Protein AF-A0A645CZX7-F1 (afdb_monomer)

Mean predicted aligned error: 5.84 Å

Sequence (57 aa):
MLVAGTGIYDYIKYFDKNPDKRYISDGNINTVTIPESESNNIDKNRLGDMKLITYNP

Organism: NCBI:txid1076179

Solvent-accessible surface area (backbone atoms only — not comparable to full-atom values): 3808 Å² total; per-residue (Å²): 136,82,59,80,86,76,32,74,67,49,53,53,58,48,36,73,76,35,53,75,69,65,75,82,81,91,78,55,89,57,54,47,76,46,50,53,90,48,59,86,78,56,66,73,86,76,46,75,90,42,45,80,44,69,46,83,102

pLDDT: mean 87.62, std 8.7, range [50.56, 95.25]

Foldseek 3Di:
DDPPPPDPVNVVVVCVVVVQPPDDDPPDPLEDEDAPVCPVVDDPVPSPSHHYDHDHD

Structure (mmCIF, N/CA/C/O backbone):
data_AF-A0A645CZX7-F1
#
_entry.id   AF-A0A645CZX7-F1
#
loop_
_atom_site.group_PDB
_atom_sit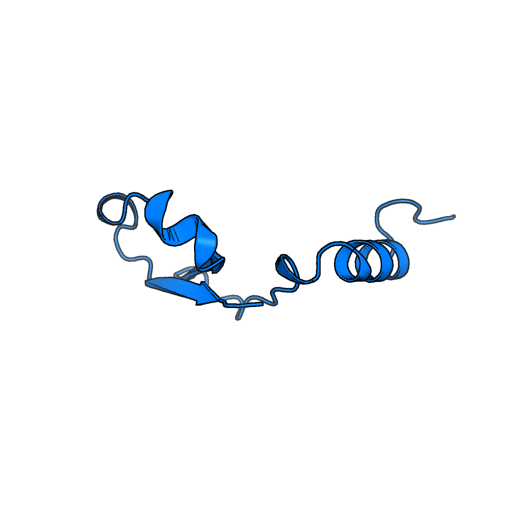e.id
_atom_site.type_symbol
_atom_site.label_atom_id
_atom_site.label_alt_id
_atom_site.label_comp_id
_atom_site.label_asym_id
_atom_site.label_entity_id
_atom_site.label_seq_id
_atom_site.pdbx_PDB_ins_code
_atom_site.Cartn_x
_atom_site.Cartn_y
_atom_site.Cartn_z
_atom_site.occupancy
_atom_site.B_iso_or_equiv
_atom_site.auth_seq_id
_atom_site.auth_comp_id
_atom_site.auth_asym_id
_atom_site.auth_atom_id
_atom_site.pdbx_PDB_model_num
ATOM 1 N N . MET A 1 1 ? 8.209 -8.831 -29.631 1.00 50.56 1 MET A N 1
ATOM 2 C CA . MET A 1 1 ? 7.070 -8.212 -28.919 1.00 50.56 1 MET A CA 1
ATOM 3 C C . MET A 1 1 ? 7.632 -7.512 -27.695 1.00 50.56 1 MET A C 1
ATOM 5 O O . MET A 1 1 ? 8.146 -8.194 -26.821 1.00 50.56 1 MET A O 1
ATOM 9 N N . LEU A 1 2 ? 7.645 -6.180 -27.674 1.00 60.44 2 LEU A N 1
ATOM 10 C CA . LEU A 1 2 ? 8.086 -5.413 -26.508 1.00 60.44 2 LEU A CA 1
ATOM 11 C C . LEU A 1 2 ? 6.838 -5.129 -25.670 1.00 60.44 2 LEU A C 1
ATOM 13 O O . LEU A 1 2 ? 5.930 -4.458 -26.147 1.00 60.44 2 LEU A O 1
ATOM 17 N N . VAL A 1 3 ? 6.776 -5.681 -24.461 1.00 63.62 3 VAL A N 1
ATOM 18 C CA . VAL A 1 3 ? 5.691 -5.510 -23.472 1.00 63.62 3 VAL A CA 1
ATOM 19 C C . VAL A 1 3 ? 5.682 -4.099 -22.858 1.00 63.62 3 VAL A C 1
ATOM 21 O O . VAL A 1 3 ? 5.548 -3.936 -21.650 1.00 63.62 3 VAL A O 1
ATOM 24 N N . ALA A 1 4 ? 5.898 -3.074 -23.684 1.00 74.88 4 ALA A N 1
ATOM 25 C CA . ALA A 1 4 ? 6.077 -1.697 -23.249 1.00 74.88 4 ALA A CA 1
ATOM 26 C C . ALA A 1 4 ? 4.842 -1.200 -22.484 1.00 74.88 4 ALA A C 1
ATOM 28 O O . ALA A 1 4 ? 3.735 -1.189 -23.019 1.00 74.88 4 ALA A O 1
ATOM 29 N N . GLY A 1 5 ? 5.054 -0.786 -21.237 1.00 73.56 5 GLY A N 1
ATOM 30 C CA . GLY A 1 5 ? 4.025 -0.246 -20.350 1.00 73.56 5 GLY A CA 1
ATOM 31 C C . GLY A 1 5 ? 3.413 -1.266 -19.388 1.00 73.56 5 GLY A C 1
ATOM 32 O O . GLY A 1 5 ? 2.733 -0.858 -18.452 1.00 73.56 5 GLY A O 1
ATOM 33 N N . THR A 1 6 ? 3.664 -2.566 -19.573 1.00 80.75 6 THR A N 1
ATOM 34 C CA . THR A 1 6 ? 3.154 -3.628 -18.683 1.00 80.75 6 THR A CA 1
ATOM 35 C C . THR A 1 6 ? 4.208 -4.686 -18.346 1.00 80.75 6 THR A C 1
ATOM 37 O O . THR A 1 6 ? 3.885 -5.720 -17.762 1.00 80.75 6 THR A O 1
ATOM 40 N N . GLY A 1 7 ? 5.469 -4.475 -18.735 1.00 86.81 7 GLY A N 1
ATOM 41 C CA . GLY A 1 7 ? 6.569 -5.377 -18.412 1.00 86.81 7 GLY A CA 1
ATOM 42 C C . GLY A 1 7 ? 7.038 -5.211 -16.967 1.00 86.81 7 GLY A C 1
ATOM 43 O O . GLY A 1 7 ? 6.938 -4.132 -16.388 1.00 86.81 7 GLY A O 1
ATOM 44 N N . ILE A 1 8 ? 7.629 -6.260 -16.386 1.00 86.06 8 ILE A N 1
ATOM 45 C CA . ILE A 1 8 ? 8.134 -6.223 -15.001 1.00 86.06 8 ILE A CA 1
ATOM 46 C C . ILE A 1 8 ? 9.128 -5.071 -14.761 1.00 86.06 8 ILE A C 1
ATOM 48 O O . ILE A 1 8 ? 9.109 -4.443 -13.706 1.00 86.06 8 ILE A O 1
ATOM 52 N N . TYR A 1 9 ? 9.948 -4.730 -15.760 1.00 88.94 9 TYR A N 1
ATOM 53 C CA . TYR A 1 9 ? 10.899 -3.618 -15.675 1.00 88.94 9 TYR A CA 1
ATOM 54 C C . TYR A 1 9 ? 10.224 -2.241 -15.653 1.00 88.94 9 TYR A C 1
ATOM 56 O O . TYR A 1 9 ? 10.750 -1.321 -15.026 1.00 88.94 9 TYR A O 1
ATOM 64 N N . ASP A 1 10 ? 9.058 -2.097 -16.286 1.00 88.38 10 ASP A N 1
ATOM 65 C CA . ASP A 1 10 ? 8.281 -0.857 -16.230 1.00 88.38 10 ASP A CA 1
ATOM 66 C C . ASP A 1 10 ? 7.717 -0.646 -14.821 1.00 88.38 10 ASP A C 1
ATOM 68 O O . ASP A 1 10 ? 7.799 0.460 -14.285 1.00 88.38 10 ASP A O 1
ATOM 72 N N . TYR A 1 11 ? 7.244 -1.721 -14.178 1.00 86.19 11 TYR A N 1
ATOM 73 C CA . TYR A 1 11 ? 6.816 -1.695 -12.778 1.00 86.19 11 TYR A CA 1
ATOM 74 C C . TYR A 1 11 ? 7.970 -1.362 -11.829 1.00 86.19 11 TYR A C 1
ATOM 76 O O . TYR A 1 11 ? 7.817 -0.480 -10.987 1.00 86.19 11 TYR A O 1
ATOM 84 N N . ILE A 1 12 ? 9.141 -1.993 -11.989 1.00 88.62 12 ILE A N 1
ATOM 85 C CA . ILE A 1 12 ? 10.329 -1.677 -11.172 1.00 88.62 12 ILE A CA 1
ATOM 86 C C . ILE A 1 12 ? 10.675 -0.185 -11.297 1.00 88.62 12 ILE A C 1
ATOM 88 O O . ILE A 1 12 ? 10.766 0.517 -10.292 1.00 88.62 12 ILE A O 1
ATOM 92 N N . LYS A 1 13 ? 10.759 0.336 -12.528 1.00 90.50 13 LYS A N 1
ATOM 93 C CA . LYS A 1 13 ? 11.058 1.753 -12.785 1.00 90.50 13 LYS A CA 1
ATOM 94 C C . LYS A 1 13 ? 9.988 2.701 -12.231 1.00 90.50 13 LYS A C 1
ATOM 96 O O . LYS A 1 13 ? 10.312 3.804 -11.789 1.00 90.50 13 LYS A O 1
ATOM 101 N N . TYR A 1 14 ? 8.716 2.308 -12.277 1.00 90.50 14 TYR A N 1
ATOM 102 C CA . TYR A 1 14 ? 7.624 3.069 -11.675 1.00 90.50 14 TYR A CA 1
ATOM 103 C C . TYR A 1 14 ? 7.784 3.149 -10.156 1.00 90.50 14 TYR A C 1
ATOM 105 O O . TYR A 1 14 ? 7.724 4.241 -9.590 1.00 90.50 14 TYR A O 1
ATOM 113 N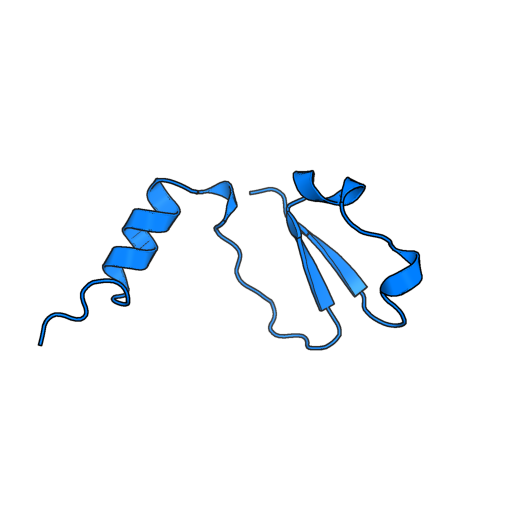 N . PHE A 1 15 ? 8.044 2.016 -9.506 1.00 89.75 15 PHE A N 1
ATOM 114 C CA . PHE A 1 15 ? 8.198 1.943 -8.058 1.00 89.75 15 PHE A CA 1
ATOM 115 C C . PHE A 1 15 ? 9.495 2.580 -7.553 1.00 89.75 15 PHE A C 1
ATOM 117 O O . PHE A 1 15 ? 9.541 3.005 -6.404 1.00 89.75 15 PHE A O 1
ATOM 124 N N . ASP A 1 16 ? 10.546 2.696 -8.368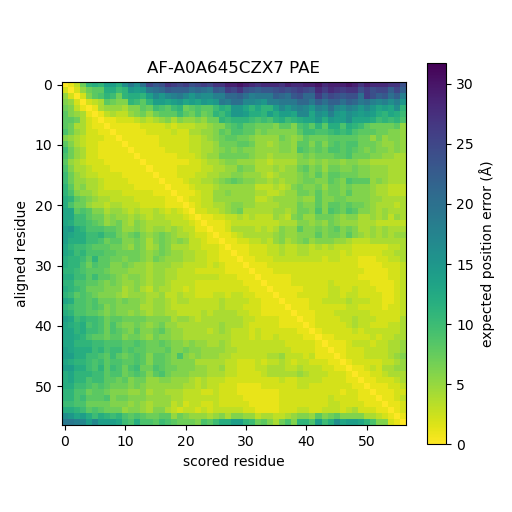 1.00 89.75 16 ASP A N 1
ATOM 125 C CA . ASP A 1 16 ? 11.729 3.523 -8.058 1.00 89.75 16 ASP A CA 1
ATOM 126 C C . ASP A 1 16 ? 11.391 5.010 -7.935 1.00 89.75 16 ASP A C 1
ATOM 128 O O . ASP A 1 16 ? 11.997 5.717 -7.136 1.00 89.75 16 ASP A O 1
ATOM 132 N N . LYS A 1 17 ? 10.391 5.483 -8.684 1.00 92.12 17 LYS A N 1
ATOM 133 C CA . LYS A 1 17 ? 9.915 6.872 -8.609 1.00 92.12 17 LYS A CA 1
ATOM 134 C C . LYS A 1 17 ? 8.774 7.080 -7.613 1.00 92.12 17 LYS A C 1
ATOM 136 O O . LYS A 1 17 ? 8.522 8.217 -7.237 1.00 92.12 17 LYS A O 1
ATOM 141 N N . ASN A 1 18 ? 8.082 6.008 -7.230 1.00 89.88 18 ASN A N 1
ATOM 142 C CA . ASN A 1 18 ? 6.923 6.021 -6.334 1.00 89.88 18 ASN A CA 1
ATOM 143 C C . ASN A 1 18 ? 7.093 4.927 -5.260 1.00 89.88 18 ASN A C 1
ATOM 145 O O . ASN A 1 18 ? 6.368 3.924 -5.287 1.00 89.88 18 ASN A O 1
ATOM 149 N N . PRO A 1 19 ? 8.095 5.039 -4.365 1.00 87.19 19 PRO A N 1
ATOM 150 C CA . PRO A 1 19 ? 8.319 4.043 -3.317 1.00 87.19 19 PRO A CA 1
ATOM 151 C C . PRO A 1 19 ? 7.110 3.919 -2.382 1.00 87.19 19 PRO A C 1
ATOM 153 O O . PRO A 1 19 ? 6.813 2.826 -1.915 1.00 87.19 19 PRO A O 1
ATOM 156 N N . ASP A 1 20 ? 6.345 5.002 -2.236 1.00 84.06 20 ASP A N 1
ATOM 157 C CA . ASP A 1 20 ? 5.094 5.093 -1.488 1.00 84.06 20 ASP A CA 1
ATOM 158 C C . ASP A 1 20 ? 3.980 4.159 -1.978 1.00 84.06 20 ASP A C 1
A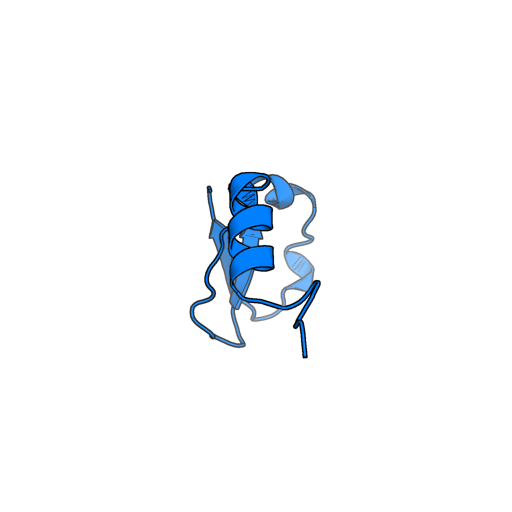TOM 160 O O . ASP A 1 20 ? 3.043 3.821 -1.254 1.00 84.06 20 ASP A O 1
ATOM 164 N N . LYS A 1 21 ? 4.098 3.697 -3.223 1.00 84.12 21 LYS A N 1
ATOM 165 C CA . LYS A 1 21 ? 3.138 2.795 -3.864 1.00 84.12 21 LYS A CA 1
ATOM 166 C C . LYS A 1 21 ? 3.605 1.346 -3.883 1.00 84.12 21 LYS A C 1
ATOM 168 O O . LYS A 1 21 ? 2.915 0.495 -4.444 1.00 84.12 21 LYS A O 1
ATOM 173 N N . ARG A 1 22 ? 4.764 1.045 -3.283 1.00 85.06 22 ARG A N 1
ATOM 174 C CA . ARG A 1 22 ? 5.259 -0.327 -3.118 1.00 85.06 22 ARG A CA 1
ATOM 175 C C . ARG A 1 22 ? 4.459 -1.016 -2.022 1.00 85.06 22 ARG A C 1
ATOM 177 O O . ARG A 1 22 ? 4.840 -1.019 -0.859 1.00 85.06 22 ARG A O 1
ATOM 184 N N . TYR A 1 23 ? 3.351 -1.625 -2.410 1.00 84.19 23 TYR A N 1
ATOM 185 C CA . TYR A 1 23 ? 2.552 -2.450 -1.521 1.00 84.19 23 TYR A CA 1
ATOM 186 C C . TYR A 1 23 ? 2.296 -3.818 -2.153 1.00 84.19 23 TYR A C 1
ATOM 188 O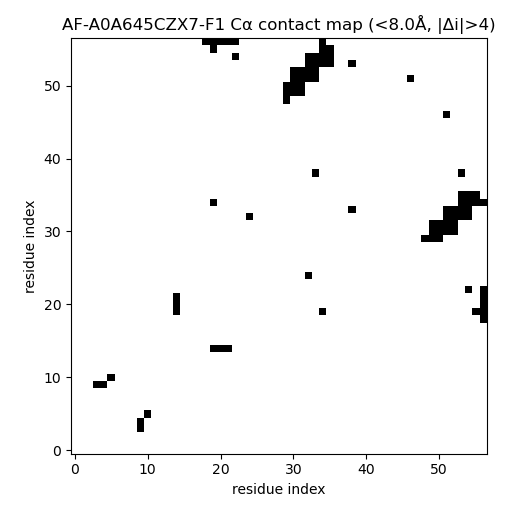 O . TYR A 1 23 ? 1.971 -3.918 -3.337 1.00 84.19 23 TYR A O 1
ATOM 196 N N . ILE A 1 24 ? 2.441 -4.872 -1.350 1.00 83.12 24 ILE A N 1
ATOM 197 C CA . ILE A 1 24 ? 2.080 -6.244 -1.711 1.00 83.12 24 ILE A CA 1
ATOM 198 C C . ILE A 1 24 ? 0.936 -6.657 -0.788 1.00 83.12 24 ILE A C 1
ATOM 200 O O . ILE A 1 24 ? 1.092 -6.670 0.432 1.00 83.12 24 ILE A O 1
ATOM 204 N N . SER A 1 25 ? -0.216 -6.974 -1.378 1.00 84.00 25 SER A N 1
ATOM 205 C CA . SER A 1 25 ? -1.380 -7.466 -0.640 1.00 84.00 25 SER A CA 1
ATOM 206 C C . SER A 1 25 ? -1.156 -8.886 -0.123 1.00 84.0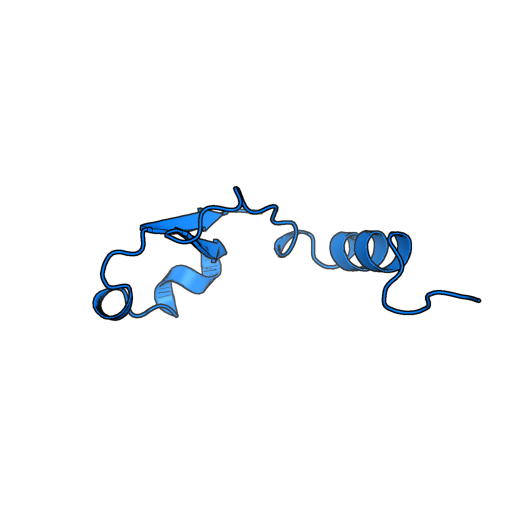0 25 SER A C 1
ATOM 208 O O . SER A 1 25 ? -0.502 -9.696 -0.778 1.00 84.00 25 SER A O 1
ATOM 210 N N . ASP A 1 26 ? -1.750 -9.199 1.029 1.00 85.88 26 ASP A N 1
ATOM 211 C CA . ASP A 1 26 ? -1.855 -10.562 1.560 1.00 85.88 26 ASP A CA 1
ATOM 212 C C . ASP A 1 26 ? -2.894 -11.421 0.806 1.00 85.88 26 ASP A C 1
ATOM 214 O O . ASP A 1 26 ? -3.018 -12.616 1.070 1.00 85.88 26 ASP A O 1
ATOM 218 N N . GLY A 1 27 ? -3.628 -10.828 -0.146 1.00 90.00 27 GLY A N 1
ATOM 219 C CA . GLY A 1 27 ? -4.634 -11.495 -0.971 1.00 90.00 27 GLY A CA 1
ATOM 220 C C . GLY A 1 27 ? -5.958 -11.767 -0.254 1.00 90.00 27 GLY A C 1
ATOM 221 O O . GLY A 1 27 ? -6.805 -12.477 -0.797 1.00 90.00 27 GLY A O 1
ATOM 222 N N . ASN A 1 28 ? -6.163 -11.230 0.952 1.00 94.25 28 ASN A N 1
ATOM 223 C CA . ASN A 1 28 ? -7.394 -11.445 1.700 1.00 94.25 28 ASN A CA 1
ATOM 224 C C . ASN A 1 28 ? -8.524 -10.541 1.183 1.00 94.25 28 ASN A C 1
ATOM 226 O O . ASN A 1 28 ? -8.454 -9.318 1.272 1.00 94.25 28 ASN A O 1
ATOM 230 N N . ILE A 1 29 ? -9.605 -11.156 0.697 1.00 93.06 29 ILE A N 1
ATOM 231 C CA . ILE A 1 29 ? -10.771 -10.454 0.141 1.00 93.06 29 ILE A CA 1
ATOM 232 C C . ILE A 1 29 ? -11.505 -9.564 1.156 1.00 93.06 29 ILE A C 1
ATOM 234 O O . ILE A 1 29 ? -12.168 -8.610 0.764 1.00 93.06 29 ILE A O 1
ATOM 238 N N . ASN A 1 30 ? -11.373 -9.850 2.454 1.00 95.25 30 ASN A N 1
ATOM 239 C CA . ASN A 1 30 ? -12.009 -9.076 3.521 1.00 95.25 30 ASN A CA 1
ATOM 240 C C . ASN A 1 30 ? -11.118 -7.935 4.039 1.00 95.25 30 ASN A C 1
ATOM 242 O O . ASN A 1 30 ? -11.444 -7.320 5.055 1.00 95.25 30 ASN A O 1
ATOM 246 N N . THR A 1 31 ? -9.990 -7.661 3.380 1.00 94.00 31 THR A N 1
ATOM 247 C CA . THR A 1 31 ? -9.042 -6.618 3.773 1.00 94.00 31 THR A CA 1
ATOM 248 C C . THR A 1 31 ? -9.048 -5.482 2.754 1.00 94.00 31 THR A C 1
ATOM 250 O O . THR A 1 31 ? -8.838 -5.691 1.562 1.00 94.00 31 THR A O 1
ATOM 253 N N . VAL A 1 32 ? -9.218 -4.256 3.242 1.00 93.19 32 VAL A N 1
ATOM 254 C CA . VAL A 1 32 ? -8.961 -3.027 2.486 1.00 93.19 32 VAL A CA 1
ATOM 255 C C . VAL A 1 32 ? -7.650 -2.446 2.987 1.00 93.19 32 VAL A C 1
ATOM 257 O O . VAL A 1 32 ? -7.512 -2.190 4.182 1.00 93.19 32 VAL A O 1
ATOM 260 N N . THR A 1 33 ? -6.704 -2.206 2.081 1.00 92.00 33 THR A N 1
ATOM 261 C CA . THR A 1 33 ? -5.413 -1.607 2.433 1.00 92.00 33 THR A CA 1
ATOM 262 C C . THR A 1 33 ? -5.231 -0.256 1.764 1.00 92.00 33 THR A C 1
ATOM 264 O O . THR A 1 33 ? -5.445 -0.128 0.559 1.00 92.00 33 THR A O 1
ATOM 267 N N . ILE A 1 34 ? -4.808 0.742 2.538 1.00 92.00 34 ILE A N 1
ATOM 268 C CA . ILE A 1 34 ? -4.488 2.089 2.049 1.00 92.00 34 ILE A CA 1
ATOM 269 C C . ILE A 1 34 ? -3.134 2.570 2.591 1.00 92.00 34 ILE A C 1
ATOM 271 O O . ILE A 1 34 ? -2.690 2.084 3.635 1.00 92.00 34 ILE A O 1
ATOM 275 N N . PRO A 1 35 ? -2.479 3.544 1.938 1.00 92.12 35 PRO A N 1
ATOM 276 C CA . PRO A 1 35 ? -1.387 4.278 2.566 1.00 92.12 35 PRO A CA 1
ATOM 277 C C . PRO A 1 35 ? -1.882 4.981 3.835 1.00 92.12 35 PRO A C 1
ATOM 279 O O . PRO A 1 35 ? -3.003 5.493 3.868 1.00 92.12 35 PRO A O 1
ATOM 282 N N . GLU A 1 36 ? -1.043 5.066 4.86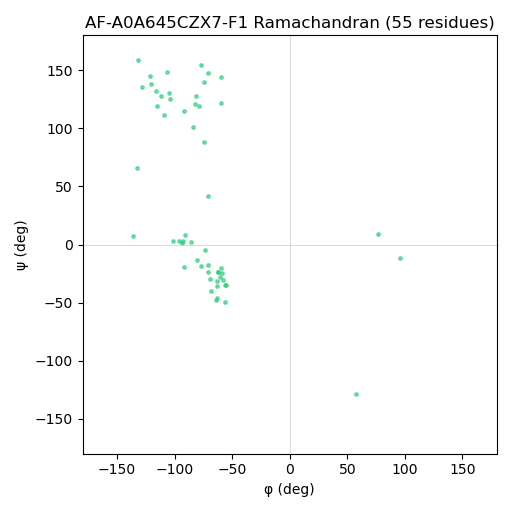7 1.00 92.31 36 GLU A N 1
ATOM 283 C CA . GLU A 1 36 ? -1.395 5.761 6.113 1.00 92.31 36 GLU A CA 1
ATOM 284 C C . GLU A 1 36 ? -1.803 7.228 5.874 1.00 92.31 36 GLU A C 1
ATOM 286 O O . GLU A 1 36 ? -2.746 7.714 6.506 1.00 92.31 36 GLU A O 1
ATOM 291 N N . SER A 1 37 ? -1.182 7.899 4.893 1.00 91.88 37 SER A N 1
ATOM 292 C CA . SER A 1 37 ? -1.498 9.278 4.489 1.00 91.88 37 SER A CA 1
ATOM 293 C C . SER A 1 37 ? -2.947 9.478 4.030 1.00 91.88 37 SER A C 1
ATOM 295 O O . SER A 1 37 ? -3.480 10.579 4.143 1.00 91.88 37 SER A O 1
ATOM 297 N N . GLU A 1 38 ? -3.604 8.419 3.556 1.00 92.25 38 GLU A N 1
ATOM 298 C CA . GLU A 1 38 ? -4.972 8.453 3.032 1.00 92.25 38 GLU A CA 1
ATOM 299 C C . GLU A 1 38 ? -6.027 8.138 4.102 1.00 92.25 38 GLU A C 1
ATOM 301 O O . GLU A 1 38 ? -7.221 8.095 3.809 1.00 92.25 38 GLU A O 1
ATOM 306 N N . SER A 1 39 ? -5.628 7.942 5.364 1.00 91.81 39 SER A N 1
ATOM 307 C CA . SER A 1 39 ? -6.546 7.546 6.446 1.00 91.81 39 SER A CA 1
ATOM 308 C C . SER A 1 39 ? -7.705 8.523 6.656 1.00 91.81 39 SER A C 1
ATOM 310 O O . SER A 1 39 ? -8.794 8.110 7.054 1.00 91.81 39 SER A O 1
ATOM 312 N N . ASN A 1 40 ? -7.481 9.808 6.369 1.00 93.94 40 ASN A N 1
ATOM 313 C CA . ASN A 1 40 ? -8.498 10.857 6.475 1.00 93.94 40 ASN A CA 1
ATOM 314 C C . ASN A 1 40 ? -9.449 10.904 5.267 1.00 93.94 40 ASN A C 1
ATOM 316 O O . ASN A 1 40 ? -10.490 11.550 5.340 1.00 93.94 40 ASN A O 1
ATOM 320 N N . ASN A 1 41 ? -9.110 10.211 4.177 1.00 93.75 41 ASN A N 1
ATOM 321 C CA . ASN A 1 41 ? -9.905 10.144 2.952 1.00 93.75 41 ASN A CA 1
ATOM 322 C C . ASN A 1 41 ? -10.845 8.923 2.927 1.00 93.75 41 ASN A C 1
ATOM 324 O O . ASN A 1 41 ? -11.578 8.731 1.956 1.00 93.75 41 ASN A O 1
ATOM 328 N N . ILE A 1 42 ? -10.858 8.107 3.991 1.00 92.44 42 ILE A N 1
ATOM 329 C CA . ILE A 1 42 ? -11.772 6.971 4.150 1.00 92.44 42 ILE A CA 1
ATOM 330 C C . ILE A 1 42 ? -12.887 7.277 5.151 1.00 92.44 42 ILE A C 1
ATOM 332 O O . ILE A 1 42 ? -12.652 7.631 6.306 1.00 92.44 42 ILE A O 1
ATOM 336 N N . ASP A 1 43 ? -14.122 7.010 4.725 1.00 93.56 43 ASP A N 1
ATOM 337 C CA . ASP A 1 43 ? -15.271 6.899 5.618 1.00 93.56 43 ASP A CA 1
ATOM 338 C C . ASP A 1 43 ? -15.345 5.482 6.200 1.00 93.56 43 ASP A C 1
ATOM 340 O O . ASP A 1 43 ? -15.810 4.536 5.557 1.00 93.56 43 ASP A O 1
ATOM 344 N N . LYS A 1 44 ? -14.886 5.336 7.446 1.00 89.88 44 LYS A N 1
ATOM 345 C CA . LYS A 1 44 ? -14.823 4.041 8.137 1.00 89.88 44 LYS A CA 1
ATOM 346 C C . LYS A 1 44 ? -16.198 3.400 8.343 1.00 89.88 44 LYS A C 1
ATOM 348 O O . LYS A 1 44 ? -16.277 2.180 8.431 1.00 89.88 44 LYS A O 1
ATOM 353 N N . ASN A 1 45 ? -17.278 4.184 8.360 1.00 93.62 45 ASN A N 1
ATOM 354 C CA . ASN A 1 45 ? -18.632 3.649 8.535 1.00 93.62 45 ASN A CA 1
ATOM 355 C C . ASN A 1 45 ? -19.122 2.882 7.299 1.00 93.62 45 ASN A C 1
ATOM 357 O O . ASN A 1 45 ? -20.071 2.106 7.384 1.00 93.62 45 ASN A O 1
ATOM 361 N N . ARG A 1 46 ? -18.476 3.084 6.144 1.00 93.94 46 ARG A N 1
ATOM 362 C CA . ARG A 1 46 ? -18.831 2.438 4.873 1.00 93.94 46 ARG A CA 1
ATOM 363 C C . ARG A 1 46 ? -18.005 1.189 4.572 1.00 93.94 46 ARG A C 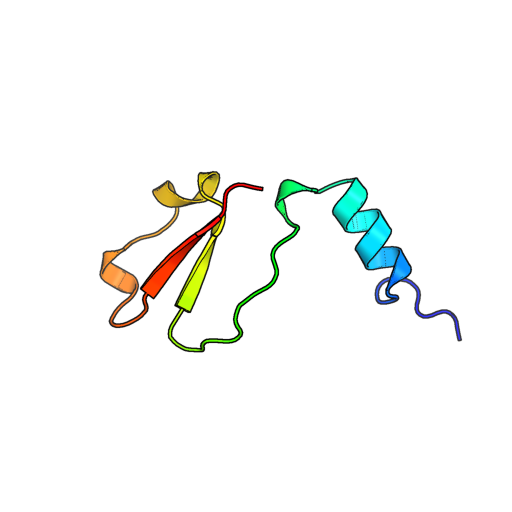1
ATOM 365 O O . ARG A 1 46 ? -18.188 0.595 3.514 1.00 93.94 46 ARG A O 1
ATOM 372 N N . LEU A 1 47 ? -17.120 0.788 5.486 1.00 91.12 47 LEU A N 1
ATOM 373 C CA . LEU A 1 47 ? -16.293 -0.411 5.336 1.00 91.12 47 LEU A CA 1
ATOM 374 C C . LEU A 1 47 ? -17.060 -1.715 5.609 1.00 91.12 47 LEU A C 1
ATOM 376 O O . LEU A 1 47 ? -16.618 -2.773 5.168 1.00 91.12 47 LEU A O 1
ATOM 380 N N . GLY A 1 48 ? -18.209 -1.660 6.290 1.00 92.19 48 GLY A N 1
ATOM 381 C CA . GLY A 1 48 ? -18.960 -2.863 6.663 1.00 92.19 48 GLY A CA 1
ATOM 382 C C . GLY A 1 48 ? -18.105 -3.811 7.509 1.00 92.19 48 GLY A C 1
ATOM 383 O O . GLY A 1 48 ? -17.477 -3.375 8.471 1.00 92.19 48 GLY A O 1
ATOM 384 N N . ASP A 1 49 ? -18.044 -5.083 7.112 1.00 94.44 49 ASP A N 1
ATOM 385 C CA . ASP A 1 49 ? -17.266 -6.125 7.801 1.00 94.44 49 ASP A CA 1
ATOM 386 C C . ASP A 1 49 ? -15.790 -6.190 7.356 1.00 94.44 49 ASP A C 1
ATOM 388 O O . ASP A 1 49 ? -15.035 -7.058 7.802 1.00 94.44 49 ASP A O 1
ATOM 392 N N . MET A 1 50 ? -15.358 -5.298 6.456 1.00 93.75 50 MET A N 1
ATOM 393 C CA . MET A 1 50 ? -13.985 -5.293 5.956 1.00 93.75 50 MET A CA 1
ATOM 394 C C . MET A 1 50 ? -13.006 -4.747 6.996 1.00 93.75 50 MET A C 1
ATOM 396 O O . MET A 1 50 ? -13.238 -3.733 7.658 1.00 93.75 50 MET A O 1
ATOM 400 N N . LYS A 1 51 ? -11.842 -5.386 7.080 1.00 93.69 51 LYS A N 1
ATOM 401 C CA . LYS A 1 51 ? -10.724 -4.927 7.898 1.00 93.69 51 LYS A CA 1
ATOM 402 C C . LYS A 1 51 ? -9.942 -3.855 7.143 1.00 93.69 51 LYS A C 1
ATOM 404 O O . LYS A 1 51 ? -9.390 -4.132 6.083 1.00 93.69 51 LYS A O 1
ATOM 409 N N . LEU A 1 52 ? -9.832 -2.660 7.719 1.00 93.44 52 LEU A N 1
ATOM 410 C CA . LEU A 1 52 ? -8.914 -1.635 7.220 1.00 93.44 52 LEU A CA 1
ATOM 411 C C . LEU A 1 52 ? -7.497 -1.892 7.738 1.00 93.44 52 LEU A C 1
ATOM 413 O O . LEU A 1 52 ? -7.288 -2.011 8.947 1.00 93.44 52 LEU A O 1
ATOM 417 N N . ILE A 1 53 ? -6.527 -1.938 6.832 1.00 93.19 53 ILE A N 1
ATOM 418 C CA . ILE A 1 53 ? -5.097 -1.977 7.136 1.00 93.19 53 ILE A CA 1
ATOM 419 C C . ILE A 1 53 ? -4.442 -0.754 6.500 1.00 93.19 53 ILE A C 1
ATOM 421 O O . ILE A 1 53 ? -4.749 -0.377 5.371 1.00 93.19 53 ILE A O 1
ATOM 425 N N . THR A 1 54 ? -3.536 -0.120 7.232 1.00 92.81 54 THR A N 1
ATOM 426 C CA . THR A 1 54 ? -2.684 0.935 6.691 1.00 92.81 54 THR A CA 1
ATOM 427 C C . THR A 1 54 ? -1.271 0.406 6.512 1.00 92.81 54 THR A C 1
ATOM 429 O O . THR A 1 54 ? -0.819 -0.453 7.272 1.00 92.81 54 THR A O 1
ATOM 432 N N . TYR A 1 55 ? -0.568 0.914 5.506 1.00 89.06 55 TYR A N 1
ATOM 433 C CA . TYR A 1 55 ? 0.867 0.697 5.364 1.00 89.06 55 TYR A CA 1
ATOM 434 C C . TYR A 1 55 ? 1.601 2.038 5.348 1.00 89.06 55 TYR A C 1
ATOM 436 O O . TYR A 1 55 ? 1.081 3.036 4.841 1.00 89.06 55 TYR A O 1
ATOM 444 N N . ASN A 1 56 ? 2.801 2.042 5.924 1.00 84.88 56 ASN A N 1
ATOM 445 C CA . ASN A 1 56 ? 3.729 3.158 5.851 1.00 84.88 56 ASN A CA 1
ATOM 446 C C . ASN A 1 56 ? 4.898 2.721 4.951 1.00 84.88 56 ASN A C 1
ATOM 448 O O . ASN A 1 56 ? 5.572 1.748 5.302 1.00 84.88 56 ASN A O 1
ATOM 452 N N . PRO A 1 57 ? 5.040 3.314 3.759 1.00 71.56 57 PRO A N 1
ATOM 453 C CA . PRO A 1 57 ? 6.032 2.899 2.7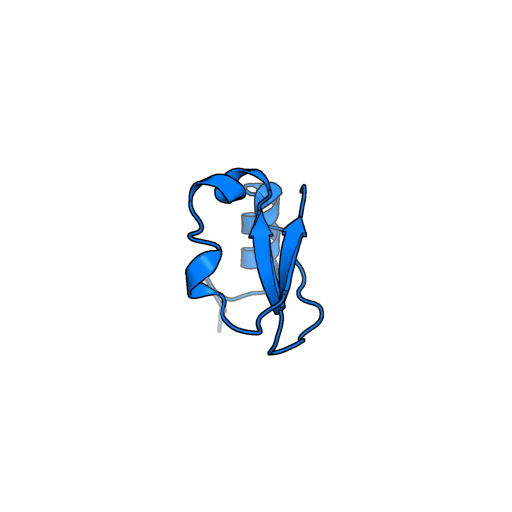73 1.00 71.56 57 PRO A CA 1
ATOM 454 C C . PRO A 1 57 ? 7.490 3.214 3.129 1.00 71.56 57 PRO A C 1
ATOM 456 O O . PRO A 1 57 ? 7.741 4.139 3.933 1.00 71.56 57 PRO A O 1
#

Secondary structure (DSSP, 8-state):
---TTTSHHHHHHHHHH-GGG-------TTEEEEEGGGGGG--GGG-TTPEEEEE--

Radius of gyration: 14.7 Å; Cα contacts (8 Å, |Δi|>4): 44; chains: 1; bounding box: 31×22×38 Å